Protein AF-A0A9J7HCI3-F1 (afdb_monomer)

Radius of gyration: 27.78 Å; Cα contacts (8 Å, |Δi|>4): 107; chains: 1; bounding box: 45×51×110 Å

InterPro domains:
  IPR004323 Divalent ion tolerance protein, CutA [PF03091] (65-144)
  IPR004323 Divalent ion tolerance protein, CutA [PTHR23419] (65-147)
  IPR011322 Nitrogen regulatory PII-like, alpha/beta [SSF54913] (64-147)
  IPR015867 Nitrogen regulatory protein PII/ATP phosphoribosyltransferase, C-terminal [G3DSA:3.30.70.120] (59-157)

Sequence (159 aa):
MSWGRAPVVLLGGGATLLLSLLWMPALLPAASRLLLLPRAWLSMASASPPPQSSPASGSGYVPGAVVEKRLAACVNLVPQISSIYEWKGKIEEDSEVLMMIKTQSSLVPALTEFVRSVHPYEVAEVIALPVEQGNPPYLHWVRQVTESVSDSGTTPSSA

Structure (mmCIF, N/CA/C/O backbone):
data_AF-A0A9J7HCI3-F1
#
_entry.id   AF-A0A9J7HCI3-F1
#
loop_
_atom_site.group_PDB
_atom_site.id
_atom_site.type_symbol
_atom_site.label_atom_id
_atom_site.label_alt_id
_atom_site.label_comp_id
_atom_site.label_asym_id
_atom_site.label_entity_id
_atom_site.label_seq_id
_atom_site.pdbx_PDB_ins_code
_atom_site.Cartn_x
_atom_site.Cartn_y
_atom_site.Cartn_z
_atom_site.occupancy
_atom_site.B_iso_or_equiv
_atom_site.auth_seq_id
_atom_site.auth_comp_id
_atom_site.auth_asym_id
_atom_site.auth_atom_id
_atom_site.pdbx_PDB_model_num
ATOM 1 N N . MET A 1 1 ? -3.457 37.582 -6.137 1.00 43.53 1 MET A N 1
ATOM 2 C CA . MET A 1 1 ? -2.562 36.462 -6.495 1.00 43.53 1 MET A CA 1
ATOM 3 C C . MET A 1 1 ? -1.457 36.406 -5.455 1.00 43.53 1 MET A C 1
ATOM 5 O O . MET A 1 1 ? -0.578 37.252 -5.464 1.00 43.53 1 MET A O 1
ATOM 9 N N . SER A 1 2 ? -1.585 35.494 -4.495 1.00 32.25 2 SER A N 1
ATOM 10 C CA . SER A 1 2 ? -0.655 35.302 -3.380 1.00 32.25 2 SER A CA 1
ATOM 11 C C . SER A 1 2 ? -0.498 33.796 -3.215 1.00 32.25 2 SER A C 1
ATOM 13 O O . SER A 1 2 ? -1.461 33.113 -2.876 1.00 32.25 2 SER A O 1
ATOM 15 N N . TRP A 1 3 ? 0.676 33.282 -3.570 1.00 33.25 3 TRP A N 1
ATOM 16 C CA . TRP A 1 3 ? 1.051 31.885 -3.392 1.00 33.25 3 TRP A CA 1
ATOM 17 C C . TRP A 1 3 ? 1.682 31.743 -2.004 1.00 33.25 3 TRP A C 1
ATOM 19 O O . TRP A 1 3 ? 2.778 32.250 -1.760 1.00 33.25 3 TRP A O 1
ATOM 29 N N . GLY A 1 4 ? 0.973 31.088 -1.085 1.00 33.12 4 GLY A N 1
ATOM 30 C CA . GLY A 1 4 ? 1.491 30.720 0.229 1.00 33.12 4 GLY A CA 1
ATOM 31 C C . GLY A 1 4 ? 2.484 29.567 0.104 1.00 33.12 4 GLY A C 1
ATOM 32 O O . GLY A 1 4 ? 2.132 28.482 -0.349 1.00 33.12 4 GLY A O 1
ATOM 33 N N . ARG A 1 5 ? 3.736 29.830 0.484 1.00 43.31 5 ARG A N 1
ATOM 34 C CA . ARG A 1 5 ? 4.821 28.849 0.604 1.00 43.31 5 ARG A CA 1
ATOM 35 C C . ARG A 1 5 ? 4.500 27.818 1.692 1.00 43.31 5 ARG A C 1
ATOM 37 O O . ARG A 1 5 ? 4.111 28.189 2.796 1.00 43.31 5 ARG A O 1
ATOM 44 N N . ALA A 1 6 ? 4.732 26.546 1.378 1.00 35.09 6 ALA A N 1
ATOM 45 C CA . ALA A 1 6 ? 4.751 25.443 2.333 1.00 35.09 6 ALA A CA 1
ATOM 46 C C . ALA A 1 6 ? 5.901 25.602 3.354 1.00 35.09 6 ALA A C 1
ATOM 48 O O . ALA A 1 6 ? 6.963 26.121 2.990 1.00 35.09 6 ALA A O 1
ATOM 49 N N . PRO A 1 7 ? 5.741 25.145 4.609 1.00 42.03 7 PRO A N 1
ATOM 50 C CA . PRO A 1 7 ? 6.850 25.069 5.548 1.00 42.03 7 PRO A CA 1
ATOM 51 C C . PRO A 1 7 ? 7.780 23.892 5.215 1.00 42.03 7 PRO A C 1
ATOM 53 O O . PRO A 1 7 ? 7.367 22.738 5.136 1.00 42.03 7 PRO A O 1
ATOM 56 N N . VAL A 1 8 ? 9.060 24.222 5.050 1.00 33.72 8 VAL A N 1
ATOM 57 C CA . VAL A 1 8 ? 10.205 23.306 5.080 1.00 33.72 8 VAL A CA 1
ATOM 58 C C . VAL A 1 8 ? 10.481 22.956 6.542 1.00 33.72 8 VAL A C 1
ATOM 60 O O . VAL A 1 8 ? 10.781 23.847 7.335 1.00 33.72 8 VAL A O 1
ATOM 63 N N . VAL A 1 9 ? 10.403 21.675 6.904 1.00 35.22 9 VAL A N 1
ATOM 64 C CA . VAL A 1 9 ? 10.899 21.175 8.195 1.00 35.22 9 VAL A CA 1
ATOM 65 C C . VAL A 1 9 ? 12.296 20.603 7.968 1.00 35.22 9 VAL A C 1
ATOM 67 O O . VAL A 1 9 ? 12.465 19.545 7.370 1.00 35.22 9 VAL A O 1
ATOM 70 N N . LEU A 1 10 ? 13.303 21.345 8.426 1.00 35.22 10 LEU A N 1
ATOM 71 C CA . LEU A 1 10 ? 14.695 20.910 8.513 1.00 35.22 10 LEU A CA 1
ATOM 72 C C . LEU A 1 10 ? 14.869 20.054 9.776 1.00 35.22 10 LEU A C 1
ATOM 74 O O . LEU A 1 10 ? 14.834 20.573 10.890 1.00 35.22 10 LEU A O 1
ATOM 78 N N . LEU A 1 11 ? 15.081 18.749 9.603 1.00 34.75 11 LEU A N 1
ATOM 79 C CA . LEU A 1 11 ? 15.585 17.864 10.655 1.00 34.75 11 LEU A CA 1
ATOM 80 C C . LEU A 1 11 ? 17.101 18.077 10.791 1.00 34.75 11 LEU A C 1
ATOM 82 O O . LEU A 1 11 ? 17.884 17.608 9.968 1.00 34.75 11 LEU A O 1
ATOM 86 N N . GLY A 1 12 ? 17.503 18.829 11.818 1.00 35.62 12 GLY A N 1
ATOM 87 C CA . GLY A 1 12 ? 18.891 18.961 12.270 1.00 35.62 12 GLY A CA 1
ATOM 88 C C . GLY A 1 12 ? 19.201 17.962 13.389 1.00 35.62 12 GLY A C 1
ATOM 89 O O . GLY A 1 12 ? 18.338 17.691 14.219 1.00 35.62 12 GLY A O 1
ATOM 90 N N . GLY A 1 13 ? 20.420 17.408 13.376 1.00 34.69 13 GLY A N 1
ATOM 91 C CA . GLY A 1 13 ? 20.921 16.330 14.246 1.00 34.69 13 GLY A CA 1
ATOM 92 C C . GLY A 1 13 ? 20.712 16.562 15.750 1.00 34.69 13 GLY A C 1
ATOM 93 O O . GLY A 1 13 ? 20.573 17.684 16.212 1.00 34.69 13 GLY A O 1
ATOM 94 N N . GLY A 1 14 ? 20.616 15.531 16.584 1.00 37.06 14 GLY A N 1
ATOM 95 C CA . GLY A 1 14 ? 21.614 14.480 16.750 1.00 37.06 14 GLY A CA 1
ATOM 96 C C . GLY A 1 14 ? 22.459 14.811 17.981 1.00 37.06 14 GLY A C 1
ATOM 97 O O . GLY A 1 14 ? 23.439 15.528 17.851 1.00 37.06 14 GLY A O 1
ATOM 98 N N . ALA A 1 15 ? 22.069 14.314 19.159 1.00 37.62 15 ALA A N 1
ATOM 99 C CA . ALA A 1 15 ? 22.959 14.124 20.310 1.00 37.62 15 ALA A CA 1
ATOM 100 C C . ALA A 1 15 ? 22.254 13.322 21.415 1.00 37.62 15 ALA A C 1
ATOM 102 O O . ALA A 1 15 ? 21.457 13.828 22.201 1.00 37.62 15 ALA A O 1
ATOM 103 N N . THR A 1 16 ? 22.591 12.041 21.440 1.00 40.44 16 THR A N 1
ATOM 104 C CA . THR A 1 16 ? 22.479 11.081 22.534 1.00 40.44 16 THR A CA 1
ATOM 105 C C . THR A 1 16 ? 22.856 11.692 23.890 1.00 40.44 16 THR A C 1
ATOM 107 O O . THR A 1 16 ? 24.006 12.075 24.093 1.00 40.44 16 THR A O 1
ATOM 110 N N . LEU A 1 17 ? 21.927 11.711 24.848 1.00 40.38 17 LEU A N 1
ATOM 111 C CA . LEU A 1 17 ? 22.226 11.917 26.269 1.00 40.38 17 LEU A CA 1
ATOM 112 C C . LEU A 1 17 ? 21.838 10.651 27.032 1.00 40.38 17 LEU A C 1
ATOM 114 O O . LEU A 1 17 ? 20.740 10.498 27.554 1.00 40.38 17 LEU A O 1
ATOM 118 N N . LEU A 1 18 ? 22.785 9.719 27.031 1.00 43.62 18 LEU A N 1
ATOM 119 C CA . LEU A 1 18 ? 22.824 8.536 27.873 1.00 43.62 18 LEU A CA 1
ATOM 120 C C . LEU A 1 18 ? 24.060 8.728 28.753 1.00 43.62 18 LEU A C 1
ATOM 122 O O . LEU A 1 18 ? 25.172 8.422 28.333 1.00 43.62 18 LEU A O 1
ATOM 126 N N . LEU A 1 19 ? 23.885 9.322 29.936 1.00 39.31 19 LEU A N 1
ATOM 127 C CA . LEU A 1 19 ? 24.941 9.385 30.945 1.00 39.31 19 LEU A CA 1
ATOM 128 C C . LEU A 1 19 ? 24.338 9.281 32.355 1.00 39.31 19 LEU A C 1
ATOM 130 O O . LEU A 1 19 ? 23.782 10.227 32.899 1.00 39.31 19 LEU A O 1
ATOM 134 N N . SER A 1 20 ? 24.462 8.072 32.905 1.00 43.53 20 SER A N 1
ATOM 135 C CA . SER A 1 20 ? 24.837 7.789 34.296 1.00 43.53 20 SER A CA 1
ATOM 136 C C . SER A 1 20 ? 24.146 8.560 35.432 1.00 43.53 20 SER A C 1
ATOM 138 O O . SER A 1 20 ? 24.605 9.622 35.844 1.00 43.53 20 SER A O 1
ATOM 140 N N . LEU A 1 21 ? 23.185 7.907 36.090 1.00 42.91 21 LEU A N 1
ATOM 141 C CA . LEU A 1 21 ? 22.950 8.079 37.528 1.00 42.91 21 LEU A CA 1
ATOM 142 C C . LEU A 1 21 ? 22.945 6.696 38.188 1.00 42.91 21 LEU A C 1
ATOM 144 O O . LEU A 1 21 ? 21.914 6.054 38.357 1.00 42.91 21 LEU A O 1
ATOM 148 N N . LEU A 1 22 ? 24.154 6.226 38.496 1.00 46.78 22 LEU A N 1
ATOM 149 C CA . LEU A 1 22 ? 24.452 4.984 39.205 1.00 46.78 22 LEU A CA 1
ATOM 150 C C . LEU A 1 22 ? 25.501 5.311 40.286 1.00 46.78 22 LEU A C 1
ATOM 152 O O . LEU A 1 22 ? 26.694 5.196 40.042 1.00 46.78 22 LEU A O 1
ATOM 156 N N . TRP A 1 23 ? 25.035 5.830 41.429 1.00 31.95 23 TRP A N 1
ATOM 157 C CA . TRP A 1 23 ? 25.659 5.877 42.775 1.00 31.95 23 TRP A CA 1
ATOM 158 C C . TRP A 1 23 ? 24.749 6.784 43.643 1.00 31.95 23 TRP A C 1
ATOM 160 O O . TRP A 1 23 ? 24.374 7.850 43.180 1.00 31.95 23 TRP A O 1
ATOM 170 N N . MET A 1 24 ? 24.295 6.480 44.864 1.00 44.00 24 MET A N 1
ATOM 171 C CA . MET A 1 24 ? 24.796 5.587 45.906 1.00 44.00 24 MET A CA 1
ATOM 172 C C . MET A 1 24 ? 23.650 4.920 46.697 1.00 44.00 24 MET A C 1
ATOM 174 O O . MET A 1 24 ? 22.611 5.543 46.914 1.00 44.00 24 MET A O 1
ATOM 178 N N . PRO A 1 25 ? 23.857 3.683 47.184 1.00 50.53 25 PRO A N 1
ATOM 179 C CA . PRO A 1 25 ? 22.999 3.035 48.165 1.00 50.53 25 PRO A CA 1
ATOM 180 C C . PRO A 1 25 ? 23.369 3.441 49.606 1.00 50.53 25 PRO A C 1
ATOM 182 O O . PRO A 1 25 ? 24.495 3.858 49.869 1.00 50.53 25 PRO A O 1
ATOM 185 N N . ALA A 1 26 ? 22.430 3.152 50.514 1.00 42.69 26 ALA A N 1
ATOM 186 C CA . ALA A 1 26 ? 22.570 2.914 51.958 1.00 42.69 26 ALA A CA 1
ATOM 187 C C . ALA A 1 26 ? 22.039 3.998 52.921 1.00 42.69 26 ALA A C 1
ATOM 189 O O . ALA A 1 26 ? 22.410 5.163 52.840 1.00 42.69 26 ALA A O 1
ATOM 190 N N . LEU A 1 27 ? 21.283 3.484 53.912 1.00 46.28 27 LEU A N 1
ATOM 191 C CA . LEU A 1 27 ? 20.865 4.056 55.208 1.00 46.28 27 LEU A CA 1
ATOM 192 C C . LEU A 1 27 ? 19.569 4.890 55.129 1.00 46.28 27 LEU A C 1
ATOM 194 O O . LEU A 1 27 ? 19.563 5.978 54.578 1.00 46.28 27 LEU A O 1
ATOM 198 N N . LEU A 1 28 ? 18.407 4.449 55.631 1.00 48.94 28 LEU A N 1
ATOM 199 C CA . LEU A 1 28 ? 18.079 3.996 57.001 1.00 48.94 28 LEU A CA 1
ATOM 200 C C . LEU A 1 28 ? 16.605 3.462 57.038 1.00 48.94 28 LEU A C 1
ATOM 202 O O . LEU A 1 28 ? 15.939 3.495 56.006 1.00 48.94 28 LEU A O 1
ATOM 206 N N . PRO A 1 29 ? 16.090 2.887 58.150 1.00 50.00 29 PRO A N 1
ATOM 207 C CA . PRO A 1 29 ? 15.572 1.523 58.185 1.00 50.00 29 PRO A CA 1
ATOM 208 C C . PRO A 1 29 ? 14.053 1.405 58.429 1.00 50.00 29 PRO A C 1
ATOM 210 O O . PRO A 1 29 ? 13.320 2.377 58.575 1.00 50.00 29 PRO A O 1
ATOM 213 N N . ALA A 1 30 ? 13.628 0.144 58.505 1.00 49.72 30 ALA A N 1
ATOM 214 C CA . ALA A 1 30 ? 12.303 -0.358 58.832 1.00 49.72 30 ALA A CA 1
ATOM 215 C C . ALA A 1 30 ? 11.570 0.350 59.991 1.00 49.72 30 ALA A C 1
ATOM 217 O O . ALA A 1 30 ? 12.035 0.365 61.128 1.00 49.72 30 ALA A O 1
ATOM 218 N N . ALA A 1 31 ? 10.334 0.767 59.713 1.00 44.09 31 ALA A N 1
ATOM 219 C CA . ALA A 1 31 ? 9.211 0.784 60.651 1.00 44.09 31 ALA A CA 1
ATOM 220 C C . ALA A 1 31 ? 7.930 0.567 59.822 1.00 44.09 31 ALA A C 1
ATOM 222 O O . ALA A 1 31 ? 7.557 1.384 58.994 1.00 44.09 31 ALA A O 1
ATOM 223 N N . SER A 1 32 ? 7.433 -0.666 59.776 1.00 40.09 32 SER A N 1
ATOM 224 C CA . SER A 1 32 ? 6.290 -1.132 60.569 1.00 40.09 32 SER A CA 1
ATOM 225 C C . SER A 1 32 ? 4.930 -0.543 60.176 1.00 40.09 32 SER A C 1
ATOM 227 O O . SER A 1 32 ? 4.543 0.528 60.617 1.00 40.09 32 SER A O 1
ATOM 229 N N . ARG A 1 33 ? 4.172 -1.434 59.524 1.00 45.00 33 ARG A N 1
ATOM 230 C CA . ARG A 1 33 ? 2.772 -1.790 59.802 1.00 45.00 33 ARG A CA 1
ATOM 231 C C . ARG A 1 33 ? 1.646 -0.879 59.289 1.00 45.00 33 ARG A C 1
ATOM 233 O O . ARG A 1 33 ? 1.462 0.247 59.718 1.00 45.00 33 ARG A O 1
ATOM 240 N N . LEU A 1 34 ? 0.757 -1.582 58.579 1.00 47.59 34 LEU A N 1
ATOM 241 C CA . LEU A 1 34 ? -0.702 -1.459 58.607 1.00 47.59 34 LEU A CA 1
ATOM 242 C C . LEU A 1 34 ? -1.319 -0.320 57.789 1.00 47.59 34 LEU A C 1
ATOM 244 O O . LEU A 1 34 ? -1.685 0.697 58.347 1.00 47.59 34 LEU A O 1
ATOM 248 N N . LEU A 1 35 ? -1.608 -0.584 56.512 1.00 51.06 35 LEU A N 1
ATOM 249 C CA . LEU A 1 35 ? -2.920 -0.257 55.940 1.00 51.06 35 LEU A CA 1
ATOM 250 C C . LEU A 1 35 ? -3.311 -1.343 54.927 1.00 51.06 35 LEU A C 1
ATOM 252 O O . LEU A 1 35 ? -2.967 -1.309 53.750 1.00 51.06 35 LEU A O 1
ATOM 256 N N . LEU A 1 36 ? -4.020 -2.346 55.445 1.00 52.16 36 LEU A N 1
ATOM 257 C CA . LEU A 1 36 ? -4.923 -3.195 54.678 1.00 52.16 36 LEU A CA 1
ATOM 258 C C . LEU A 1 36 ? -6.045 -2.299 54.143 1.00 52.16 36 LEU A C 1
ATOM 260 O O . LEU A 1 36 ? -6.855 -1.817 54.932 1.00 52.16 36 LEU A O 1
ATOM 264 N N . LEU A 1 37 ? -6.115 -2.097 52.829 1.00 53.81 37 LEU A N 1
ATOM 265 C CA . LEU A 1 37 ? -7.338 -1.628 52.182 1.00 53.81 37 LEU A CA 1
ATOM 266 C C . LEU A 1 37 ? -7.862 -2.732 51.249 1.00 53.81 37 LEU A C 1
ATOM 268 O O . LEU A 1 37 ? -7.089 -3.290 50.463 1.00 53.81 37 LEU A O 1
ATOM 272 N N . PRO A 1 38 ? -9.143 -3.116 51.376 1.00 49.56 38 PRO A N 1
ATOM 273 C CA . PRO A 1 38 ? -9.719 -4.233 50.644 1.00 49.56 38 PRO A CA 1
ATOM 274 C C . PRO A 1 38 ? -9.876 -3.927 49.151 1.00 49.56 38 PRO A C 1
ATOM 276 O O . PRO A 1 38 ? -10.322 -2.857 48.748 1.00 49.56 38 PRO A O 1
ATOM 279 N N . ARG A 1 39 ? -9.540 -4.936 48.337 1.00 53.59 39 ARG A N 1
ATOM 280 C CA . ARG A 1 39 ? -9.811 -5.034 46.897 1.00 53.59 39 ARG A CA 1
ATOM 281 C C . ARG A 1 39 ? -11.321 -5.115 46.658 1.00 53.59 39 ARG A C 1
ATOM 283 O O . ARG A 1 39 ? -11.869 -6.209 46.628 1.00 53.59 39 ARG A O 1
ATOM 290 N N . ALA A 1 40 ? -11.982 -3.980 46.498 1.00 49.22 40 ALA A N 1
ATOM 291 C CA . ALA A 1 40 ? -13.289 -3.836 45.855 1.00 49.22 40 ALA A CA 1
ATOM 292 C C . ALA A 1 40 ? -13.575 -2.334 45.736 1.00 49.22 40 ALA A C 1
ATOM 294 O O . ALA A 1 40 ? -13.148 -1.597 46.615 1.00 49.22 40 ALA A O 1
ATOM 295 N N . TRP A 1 41 ? -14.351 -1.912 44.731 1.00 38.84 41 TRP A N 1
ATOM 296 C CA . TRP A 1 41 ? -14.648 -0.513 44.358 1.00 38.84 41 TRP A CA 1
ATOM 297 C C . TRP A 1 41 ? -13.491 0.102 43.545 1.00 38.84 41 TRP A C 1
ATOM 299 O O . TRP A 1 41 ? -12.483 0.518 44.089 1.00 38.84 41 TRP A O 1
ATOM 309 N N . LEU A 1 42 ? -13.495 0.084 42.212 1.00 43.47 42 LEU A N 1
ATOM 310 C CA . LEU A 1 42 ? -14.498 0.687 41.340 1.00 43.47 42 LEU A CA 1
ATOM 311 C C . LEU A 1 42 ? -14.601 -0.140 40.043 1.00 43.47 42 LEU A C 1
ATOM 313 O O . LEU A 1 42 ? -13.766 -0.043 39.149 1.00 43.47 42 LEU A O 1
ATOM 317 N N . SER A 1 43 ? -15.638 -0.970 39.950 1.00 48.41 43 SER A N 1
ATOM 318 C CA . SER A 1 43 ? -16.151 -1.427 38.662 1.00 48.41 43 SER A CA 1
ATOM 319 C C . SER A 1 43 ? -17.051 -0.306 38.149 1.00 48.41 43 SER A C 1
ATOM 321 O O . SER A 1 43 ? -18.170 -0.142 38.628 1.00 48.41 43 SER A O 1
ATOM 323 N N . MET A 1 44 ? -16.537 0.517 37.237 1.00 42.38 44 MET A N 1
ATOM 324 C CA . MET A 1 44 ? -17.391 1.269 36.325 1.00 42.38 44 MET A CA 1
ATOM 325 C C . MET A 1 44 ? -17.257 0.627 34.957 1.00 42.38 44 MET A C 1
ATOM 327 O O . MET A 1 44 ? -16.218 0.697 34.306 1.00 42.38 44 MET A O 1
ATOM 331 N N . ALA A 1 45 ? -18.335 -0.044 34.572 1.00 44.62 45 ALA A N 1
ATOM 332 C CA . ALA A 1 45 ? -18.590 -0.495 33.226 1.00 44.62 45 ALA A CA 1
ATOM 333 C C . ALA A 1 45 ? -18.591 0.713 32.276 1.00 44.62 45 ALA A C 1
ATOM 335 O O . ALA A 1 45 ? -19.611 1.368 32.080 1.00 44.62 45 ALA A O 1
ATOM 336 N N . SER A 1 46 ? -17.446 0.990 31.656 1.00 42.22 46 SER A N 1
ATOM 337 C CA . SER A 1 46 ? -17.469 1.334 30.242 1.00 42.22 46 SER A CA 1
ATOM 338 C C . SER A 1 46 ? -17.713 0.017 29.527 1.00 42.22 46 SER A C 1
ATOM 340 O O . SER A 1 46 ? -16.835 -0.845 29.501 1.00 42.22 46 SER A O 1
ATOM 342 N N . ALA A 1 47 ? -18.922 -0.180 29.008 1.00 44.69 47 ALA A N 1
ATOM 343 C CA . ALA A 1 47 ? -19.137 -1.170 27.968 1.00 44.69 47 ALA A CA 1
ATOM 344 C C . ALA A 1 47 ? -18.378 -0.682 26.728 1.00 44.69 47 ALA A C 1
ATOM 346 O O . ALA A 1 47 ? -18.963 -0.102 25.816 1.00 44.69 47 ALA A O 1
ATOM 347 N N . SER A 1 48 ? -17.057 -0.861 26.732 1.00 44.78 48 SER A N 1
ATOM 348 C CA . SER A 1 48 ? -16.310 -0.931 25.490 1.00 44.78 48 SER A CA 1
ATOM 349 C C . SER A 1 48 ? -16.955 -2.067 24.700 1.00 44.78 48 SER A C 1
ATOM 351 O O . SER A 1 48 ? -17.164 -3.145 25.277 1.00 44.78 48 SER A O 1
ATOM 353 N N . PRO A 1 49 ? -17.346 -1.854 23.431 1.00 54.69 49 PRO A N 1
ATOM 354 C CA . PRO A 1 49 ? -17.688 -2.987 22.591 1.00 54.69 49 PRO A CA 1
ATOM 355 C C . PRO A 1 49 ? -16.533 -3.997 22.695 1.00 54.69 49 PRO A C 1
ATOM 357 O O . PRO A 1 49 ? -15.377 -3.578 22.825 1.00 54.69 49 PRO A O 1
ATOM 360 N N . PRO A 1 50 ? -16.816 -5.313 22.731 1.00 45.34 50 PRO A N 1
ATOM 361 C CA . PRO A 1 50 ? -15.741 -6.293 22.690 1.00 45.34 50 PRO A CA 1
ATOM 362 C C . PRO A 1 50 ? -14.834 -5.930 21.510 1.00 45.34 50 PRO A C 1
ATOM 364 O O . PRO A 1 50 ? -15.384 -5.536 20.475 1.00 45.34 50 PRO A O 1
ATOM 367 N N . PRO A 1 51 ? -13.496 -6.018 21.651 1.00 45.28 51 PRO A N 1
ATOM 368 C CA . PRO A 1 51 ? -12.600 -5.794 20.528 1.00 45.28 51 PRO A CA 1
ATOM 369 C C . PRO A 1 51 ? -13.120 -6.667 19.397 1.00 45.28 51 PRO A C 1
ATOM 371 O O . PRO A 1 51 ? -13.164 -7.895 19.526 1.00 45.28 51 PRO A O 1
ATOM 374 N N . GLN A 1 52 ? -13.635 -6.032 18.344 1.00 42.19 52 GLN A N 1
ATOM 375 C CA . GLN A 1 52 ? -13.987 -6.772 17.155 1.00 42.19 52 GLN A CA 1
ATOM 376 C C . GLN A 1 52 ? -12.654 -7.315 16.687 1.00 42.19 52 GLN A C 1
ATOM 378 O O . GLN A 1 52 ? -11.761 -6.566 16.303 1.00 42.19 52 GLN A O 1
ATOM 383 N N . SER A 1 53 ? -12.477 -8.624 16.825 1.00 39.62 53 SER A N 1
ATOM 384 C CA . SER A 1 53 ? -11.427 -9.321 16.119 1.00 39.62 53 SER A CA 1
ATOM 385 C C . SER A 1 53 ? -11.600 -8.927 14.659 1.00 39.62 53 SER A C 1
ATOM 387 O O . SER A 1 53 ? -12.555 -9.387 14.026 1.00 39.62 53 SER A O 1
ATOM 389 N N . SER A 1 54 ? -10.730 -8.041 14.160 1.00 42.97 54 SER A N 1
ATOM 390 C CA . SER A 1 54 ? -10.557 -7.808 12.731 1.00 42.97 54 SER A CA 1
ATOM 391 C C . SER A 1 54 ? -10.620 -9.178 12.073 1.00 42.97 54 SER A C 1
ATOM 393 O O . SER A 1 54 ? -9.879 -10.068 12.512 1.00 42.97 54 SER A O 1
ATOM 395 N N . PRO A 1 55 ? -11.543 -9.422 11.128 1.00 42.41 55 PRO A N 1
ATOM 396 C CA . PRO A 1 55 ? -11.702 -10.746 10.573 1.00 42.41 55 PRO A CA 1
ATOM 397 C C . PRO A 1 55 ? -10.420 -11.085 9.817 1.00 42.41 55 PRO A C 1
ATOM 399 O O . PRO A 1 55 ? -10.229 -10.731 8.657 1.00 42.41 55 PRO A O 1
ATOM 402 N N . ALA A 1 56 ? -9.531 -11.819 10.480 1.00 47.97 56 ALA A N 1
ATOM 403 C CA . ALA A 1 56 ? -8.663 -12.742 9.796 1.00 47.97 56 ALA A CA 1
ATOM 404 C C . ALA A 1 56 ? -9.601 -13.699 9.046 1.00 47.97 56 ALA A C 1
ATOM 406 O O . ALA A 1 56 ? -10.324 -14.478 9.661 1.00 47.97 56 ALA A O 1
ATOM 407 N N . SER A 1 57 ? -9.590 -13.609 7.716 1.00 48.09 57 SER A N 1
ATOM 408 C CA . SER A 1 57 ? -10.363 -14.438 6.779 1.00 48.09 57 SER A CA 1
ATOM 409 C C . SER A 1 57 ? -11.867 -14.140 6.698 1.00 48.09 57 SER A C 1
ATOM 411 O O . SER A 1 57 ? -12.701 -14.913 7.157 1.00 48.09 57 SER A O 1
ATOM 413 N N . GLY A 1 58 ? -12.225 -13.049 6.013 1.00 36.00 58 GLY A N 1
ATOM 414 C CA . GLY A 1 58 ? -13.615 -12.747 5.657 1.00 36.00 58 GLY A CA 1
ATOM 415 C C . GLY A 1 58 ? -13.753 -11.787 4.472 1.00 36.00 58 GLY A C 1
ATOM 416 O O . GLY A 1 58 ? -14.104 -10.633 4.657 1.00 36.00 58 GLY A O 1
ATOM 417 N N . SER A 1 59 ? -13.520 -12.298 3.258 1.00 37.78 59 SER A N 1
ATOM 418 C CA . SER A 1 59 ? -13.739 -11.673 1.935 1.00 37.78 59 SER A CA 1
ATOM 419 C C . SER A 1 59 ? -12.782 -10.549 1.479 1.00 37.78 59 SER A C 1
ATOM 421 O O . SER A 1 59 ? -12.660 -9.496 2.091 1.00 37.78 59 SER A O 1
ATOM 423 N N . GLY A 1 60 ? -12.145 -10.775 0.322 1.00 51.81 60 GLY A N 1
ATOM 424 C CA . GLY A 1 60 ? -11.795 -9.719 -0.635 1.00 51.81 60 GLY A CA 1
ATOM 425 C C . GLY A 1 60 ? -10.318 -9.359 -0.781 1.00 51.81 60 GLY A C 1
ATOM 426 O O . GLY A 1 60 ? -9.774 -9.473 -1.880 1.00 51.81 60 GLY A O 1
ATOM 427 N N . TYR A 1 61 ? -9.665 -8.899 0.286 1.00 56.00 61 TYR A N 1
ATOM 428 C CA . TYR A 1 61 ? -8.366 -8.238 0.146 1.00 56.00 61 TYR A CA 1
ATOM 429 C C . TYR A 1 61 ? -7.184 -9.178 0.380 1.00 56.00 61 TYR A C 1
ATOM 431 O O . TYR A 1 61 ? -6.834 -9.522 1.508 1.00 56.00 61 TYR A O 1
ATOM 439 N N . VAL A 1 62 ? -6.549 -9.588 -0.716 1.00 68.19 62 VAL A N 1
ATOM 440 C CA . VAL A 1 62 ? -5.307 -10.362 -0.696 1.00 68.19 62 VAL A CA 1
ATOM 441 C C . VAL A 1 62 ? -4.167 -9.400 -1.030 1.00 68.19 62 VAL A C 1
ATOM 443 O O . VAL A 1 62 ? -4.122 -8.911 -2.157 1.00 68.19 62 VAL A O 1
ATOM 446 N N . PRO A 1 63 ? -3.213 -9.132 -0.117 1.00 75.75 63 PRO A N 1
ATOM 447 C CA . PRO A 1 63 ? -2.050 -8.285 -0.407 1.00 75.75 63 PRO A CA 1
ATOM 448 C C . PRO A 1 63 ? -1.249 -8.743 -1.637 1.00 75.75 63 PRO A C 1
ATOM 450 O O . PRO A 1 63 ? -0.596 -7.940 -2.294 1.00 75.75 63 PRO A O 1
ATOM 453 N N . GLY A 1 64 ? -1.329 -10.030 -1.986 1.00 86.06 64 GLY A N 1
ATOM 454 C CA . GLY A 1 64 ? -0.780 -10.575 -3.229 1.00 86.06 64 GLY A CA 1
ATOM 455 C C . GLY A 1 64 ? -1.472 -10.072 -4.502 1.00 86.06 64 GLY A C 1
ATOM 456 O O . GLY A 1 64 ? -0.809 -9.935 -5.524 1.00 86.06 64 GLY A O 1
ATOM 457 N N . ALA A 1 65 ? -2.754 -9.701 -4.455 1.00 91.25 65 ALA A N 1
ATOM 458 C CA . ALA A 1 65 ? -3.525 -9.313 -5.638 1.00 91.25 65 ALA A CA 1
ATOM 459 C C . ALA A 1 65 ? -2.982 -8.047 -6.322 1.00 91.25 65 ALA A C 1
ATOM 461 O O . ALA A 1 65 ? -3.009 -7.949 -7.549 1.00 91.25 65 ALA A O 1
ATOM 462 N N . VAL A 1 66 ? -2.445 -7.085 -5.558 1.00 92.69 66 VAL A N 1
ATOM 463 C CA . VAL A 1 66 ? -1.796 -5.896 -6.145 1.00 92.69 66 VAL A CA 1
ATOM 464 C C . VAL A 1 66 ? -0.503 -6.254 -6.879 1.00 92.69 66 VAL A C 1
ATOM 466 O O . VAL A 1 66 ? -0.165 -5.606 -7.867 1.00 92.69 66 VAL A O 1
ATOM 469 N N . VAL A 1 67 ? 0.194 -7.305 -6.438 1.00 94.38 67 VAL A N 1
ATOM 470 C CA . VAL A 1 67 ? 1.404 -7.812 -7.097 1.00 94.38 67 VAL A CA 1
ATOM 471 C C . VAL A 1 67 ? 1.033 -8.633 -8.332 1.00 94.38 67 VAL A C 1
ATOM 473 O O . VAL A 1 67 ? 1.586 -8.409 -9.404 1.00 94.38 67 VAL A O 1
ATOM 476 N N . GLU A 1 68 ? 0.035 -9.514 -8.228 1.00 92.50 68 GLU A N 1
ATOM 477 C CA . GLU A 1 68 ? -0.489 -10.308 -9.351 1.00 92.50 68 GLU A CA 1
ATOM 478 C C . GLU A 1 68 ? -0.978 -9.426 -10.506 1.00 92.50 68 GLU A C 1
ATOM 480 O O . GLU A 1 68 ? -0.712 -9.708 -11.673 1.00 92.50 68 GLU A O 1
ATOM 485 N N . LYS A 1 69 ? -1.648 -8.313 -10.183 1.00 91.88 69 LYS A N 1
ATOM 486 C CA . LYS A 1 69 ? -2.125 -7.322 -11.160 1.00 91.88 69 LYS A CA 1
ATOM 487 C C . LYS A 1 69 ? -1.038 -6.362 -11.646 1.00 91.88 69 LYS A C 1
ATOM 489 O O . LYS A 1 69 ? -1.353 -5.450 -12.405 1.00 91.88 69 LYS A O 1
ATOM 494 N N . ARG A 1 70 ? 0.214 -6.534 -11.205 1.00 95.12 70 ARG A N 1
ATOM 495 C CA . ARG A 1 70 ? 1.349 -5.643 -11.501 1.00 95.12 70 ARG A CA 1
ATOM 496 C C . ARG A 1 70 ? 1.124 -4.179 -11.101 1.00 95.12 70 ARG A C 1
ATOM 498 O O . ARG A 1 70 ? 1.788 -3.284 -11.613 1.00 95.12 70 ARG A O 1
ATOM 505 N N . LEU A 1 71 ? 0.219 -3.928 -10.153 1.00 95.12 71 LEU A N 1
ATOM 506 C CA . LEU A 1 71 ? 0.002 -2.605 -9.557 1.00 95.12 71 LEU A CA 1
ATOM 507 C C . LEU A 1 71 ? 1.072 -2.274 -8.508 1.00 95.12 71 LEU A C 1
ATOM 509 O O . LEU A 1 71 ? 1.229 -1.113 -8.131 1.00 95.12 71 LEU A O 1
ATOM 513 N N . ALA A 1 72 ? 1.809 -3.281 -8.037 1.00 96.31 72 ALA A N 1
ATOM 514 C CA . ALA A 1 72 ? 2.918 -3.153 -7.106 1.00 96.31 72 ALA A CA 1
ATOM 515 C C . ALA A 1 72 ? 4.013 -4.181 -7.401 1.00 96.31 72 ALA A C 1
ATOM 517 O O . ALA A 1 72 ? 3.729 -5.294 -7.834 1.00 96.31 72 ALA A O 1
ATOM 518 N N . ALA A 1 73 ? 5.263 -3.826 -7.110 1.00 96.88 73 ALA A N 1
ATOM 519 C CA . ALA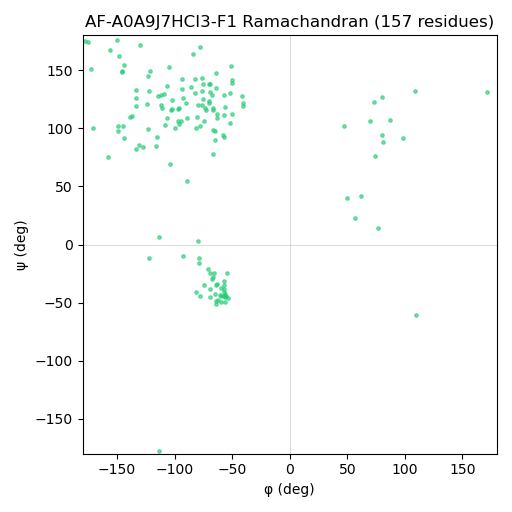 A 1 73 ? 6.391 -4.748 -7.210 1.00 96.88 73 ALA A CA 1
ATOM 520 C C . ALA A 1 73 ? 6.488 -5.655 -5.979 1.00 96.88 73 ALA A C 1
ATOM 522 O O . ALA A 1 73 ? 6.755 -6.850 -6.088 1.00 96.88 73 ALA A O 1
ATOM 523 N N . CYS A 1 74 ? 6.264 -5.090 -4.792 1.00 96.25 74 CYS A N 1
ATOM 524 C CA . CYS A 1 74 ? 6.182 -5.849 -3.552 1.00 96.25 74 CYS A CA 1
ATOM 525 C C . CYS A 1 74 ? 5.377 -5.119 -2.476 1.00 96.25 74 CYS A C 1
ATOM 527 O O . CYS A 1 74 ? 5.091 -3.919 -2.567 1.00 96.25 74 CYS A O 1
ATOM 529 N N . VAL A 1 75 ? 5.044 -5.872 -1.431 1.00 96.44 75 VAL A N 1
ATOM 530 C CA . VAL A 1 75 ? 4.294 -5.424 -0.261 1.00 96.44 75 VAL A CA 1
ATOM 531 C C . VAL A 1 75 ? 5.004 -5.938 0.988 1.00 96.44 75 VAL A C 1
ATOM 533 O O . VAL A 1 75 ? 5.335 -7.119 1.056 1.00 96.44 75 VAL A O 1
ATOM 536 N N . ASN A 1 76 ? 5.198 -5.073 1.986 1.00 95.69 76 ASN A N 1
ATOM 537 C CA . ASN A 1 76 ? 5.556 -5.511 3.337 1.00 95.69 76 ASN A CA 1
ATOM 538 C C . ASN A 1 76 ? 4.340 -5.337 4.244 1.00 95.69 76 ASN A C 1
ATOM 540 O O . ASN A 1 76 ? 3.690 -4.292 4.192 1.00 95.69 76 ASN A O 1
ATOM 544 N N . LEU A 1 77 ? 4.081 -6.335 5.082 1.00 94.25 77 LEU A N 1
ATOM 545 C CA . LEU A 1 77 ? 3.049 -6.297 6.111 1.00 94.25 77 LEU A CA 1
ATOM 546 C C . LEU A 1 77 ? 3.714 -6.039 7.460 1.00 94.25 77 LEU A C 1
ATOM 548 O O . LEU A 1 77 ? 4.613 -6.784 7.852 1.00 94.25 77 LEU A O 1
ATOM 552 N N . VAL A 1 78 ? 3.279 -4.990 8.152 1.00 93.75 78 VAL A N 1
ATOM 553 C CA . VAL A 1 78 ? 3.700 -4.682 9.520 1.00 93.75 78 VAL A CA 1
ATOM 554 C C . VAL A 1 78 ? 2.513 -4.982 10.437 1.00 93.75 78 VAL A C 1
ATOM 556 O O . VAL A 1 78 ? 1.541 -4.225 10.428 1.00 93.75 78 VAL A O 1
ATOM 559 N N . PRO A 1 79 ? 2.529 -6.117 11.157 1.00 93.56 79 PRO A N 1
ATOM 560 C CA . PRO A 1 79 ? 1.423 -6.503 12.021 1.00 93.56 79 PRO A CA 1
ATOM 561 C C . PRO A 1 79 ? 1.440 -5.716 13.339 1.00 93.56 79 PRO A C 1
ATOM 563 O O . PRO A 1 79 ? 2.440 -5.085 13.676 1.00 93.56 79 PRO A O 1
ATOM 566 N N . GLN A 1 80 ? 0.359 -5.845 14.114 1.00 92.94 80 GLN A N 1
ATOM 567 C CA . GLN A 1 80 ? 0.250 -5.325 15.486 1.00 92.94 80 GLN A CA 1
ATOM 568 C C . GLN A 1 80 ? 0.368 -3.797 15.579 1.00 92.94 80 GLN A C 1
ATOM 570 O O . GLN A 1 80 ? 1.024 -3.269 16.476 1.00 92.94 80 GLN A O 1
ATOM 575 N N . ILE A 1 81 ? -0.272 -3.085 14.653 1.00 95.06 81 ILE A N 1
ATOM 576 C CA . ILE A 1 81 ? -0.413 -1.632 14.731 1.00 95.06 81 ILE A CA 1
ATOM 577 C C . ILE A 1 81 ? -1.645 -1.306 15.580 1.00 95.06 81 ILE A C 1
ATOM 579 O O . ILE A 1 81 ? -2.685 -1.938 15.411 1.00 95.06 81 ILE A O 1
ATOM 583 N N . SER A 1 82 ? -1.517 -0.340 16.491 1.00 94.75 82 SER A N 1
ATOM 584 C CA . SER A 1 82 ? -2.662 0.302 17.148 1.00 94.75 82 SER A CA 1
ATOM 585 C C . SER A 1 82 ? -2.973 1.598 16.410 1.00 94.75 82 SER A C 1
ATOM 587 O O . SER A 1 82 ? -2.145 2.513 16.396 1.00 94.75 82 SER A O 1
ATOM 589 N N . SER A 1 83 ? -4.157 1.675 15.815 1.00 94.00 83 SER A N 1
ATOM 590 C CA . SER A 1 83 ? -4.670 2.879 15.166 1.00 94.00 83 SER A CA 1
ATOM 591 C C . SER A 1 83 ? -5.574 3.614 16.144 1.00 94.00 83 SER A C 1
ATOM 593 O O . SER A 1 83 ? -6.582 3.073 16.585 1.00 94.00 83 SER A O 1
ATOM 595 N N . ILE A 1 84 ? -5.193 4.840 16.503 1.00 96.31 84 ILE A N 1
ATOM 596 C CA . ILE A 1 84 ? -5.935 5.695 17.436 1.00 96.31 84 ILE A CA 1
ATOM 597 C C . ILE A 1 84 ? -6.507 6.869 16.646 1.00 96.31 84 ILE A C 1
ATOM 599 O O . ILE A 1 84 ? -5.750 7.636 16.048 1.00 96.31 84 ILE A O 1
ATOM 603 N N . TYR A 1 85 ? -7.828 7.023 16.646 1.00 93.94 85 TYR A N 1
ATOM 604 C CA . TYR A 1 85 ? -8.515 8.046 15.856 1.00 93.94 85 TYR A CA 1
ATOM 605 C C . TYR A 1 85 ? -9.793 8.532 16.542 1.00 93.94 85 TYR A C 1
ATOM 607 O O . TYR A 1 85 ? -10.307 7.900 17.461 1.00 93.94 85 TYR A O 1
ATOM 615 N N . GLU A 1 86 ? -10.307 9.688 16.118 1.00 96.00 86 GLU A N 1
ATOM 616 C CA . GLU A 1 86 ? -11.593 10.191 16.601 1.00 96.00 86 GLU A CA 1
ATOM 617 C C . GLU A 1 86 ? -12.724 9.749 15.669 1.00 96.00 86 GLU A C 1
ATOM 619 O O . GLU A 1 86 ? -12.711 10.033 14.469 1.00 96.00 86 GLU A O 1
ATOM 624 N N . TRP A 1 87 ? -13.748 9.113 16.233 1.00 93.44 87 TRP A N 1
ATOM 625 C CA . TRP A 1 87 ? -14.972 8.765 15.530 1.00 93.44 87 TRP A CA 1
ATOM 626 C C . TRP A 1 87 ? -16.198 9.135 16.358 1.00 93.44 87 TRP A C 1
ATOM 628 O O . TRP A 1 87 ? -16.340 8.756 17.518 1.00 93.44 87 TRP A O 1
ATOM 638 N N . LYS A 1 88 ? -17.113 9.908 15.759 1.00 93.94 88 LYS A N 1
ATOM 639 C CA . LYS A 1 88 ? -18.357 10.372 16.406 1.00 93.94 88 LYS A CA 1
ATOM 640 C C . LYS A 1 88 ? -18.127 11.009 17.793 1.00 93.94 88 LYS A C 1
ATOM 642 O O . LYS A 1 88 ? -18.918 10.798 18.713 1.00 93.94 88 LYS A O 1
ATOM 647 N N . GLY A 1 89 ? -17.056 11.795 17.932 1.00 96.50 89 GLY A N 1
ATOM 648 C CA . GLY A 1 89 ? -16.711 12.505 19.169 1.00 96.50 89 GLY A CA 1
ATOM 649 C C . GLY A 1 89 ? -16.091 11.629 20.262 1.00 96.50 89 GLY A C 1
ATOM 650 O O . GLY A 1 89 ? -16.046 12.045 21.420 1.00 96.50 89 GLY A O 1
ATOM 651 N N . LYS A 1 90 ? -15.654 10.410 19.929 1.00 95.44 90 LYS A N 1
ATOM 652 C CA . LYS A 1 90 ? -14.950 9.500 20.837 1.00 95.44 90 LYS A CA 1
ATOM 653 C C . LYS A 1 90 ? -13.608 9.107 20.244 1.00 95.44 90 LYS A C 1
ATOM 655 O O . LYS A 1 90 ? -13.494 8.959 19.033 1.00 95.44 90 LYS A O 1
ATOM 660 N N . ILE A 1 91 ? -12.615 8.935 21.109 1.00 96.88 91 ILE A N 1
ATOM 661 C CA . ILE A 1 91 ? -11.345 8.329 20.722 1.00 96.88 91 ILE A CA 1
ATOM 662 C C . ILE A 1 91 ? -11.545 6.818 20.697 1.00 96.88 91 ILE A C 1
ATOM 664 O O . ILE A 1 91 ? -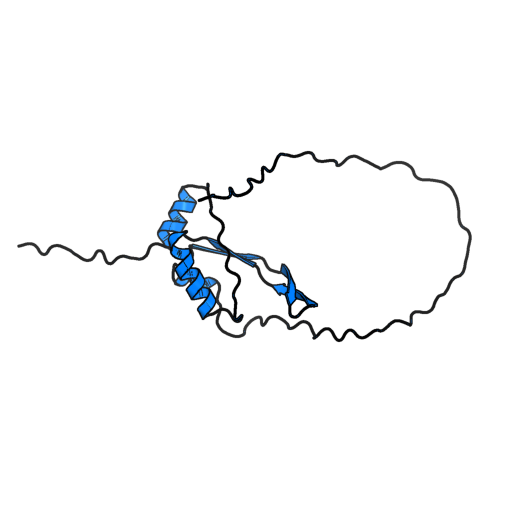11.912 6.233 21.717 1.00 96.88 91 ILE A O 1
ATOM 668 N N . GLU A 1 92 ? -11.320 6.230 19.533 1.00 95.19 92 GLU A N 1
ATOM 669 C CA . GLU A 1 92 ? -11.334 4.792 19.297 1.00 95.19 92 GLU A CA 1
ATOM 670 C C . GLU A 1 92 ? -9.891 4.291 19.150 1.00 95.19 92 GLU A C 1
ATOM 672 O O . GLU A 1 92 ? -8.987 5.042 18.764 1.00 95.19 92 GLU A O 1
ATOM 677 N N . GLU A 1 93 ? -9.680 3.019 19.480 1.00 96.00 93 GLU A N 1
ATOM 678 C CA . GLU A 1 93 ? -8.413 2.314 19.290 1.00 96.00 93 GLU A CA 1
ATOM 679 C C . GLU A 1 93 ? -8.698 0.950 18.659 1.00 96.00 93 GLU A C 1
ATOM 681 O O . GLU A 1 93 ? -9.370 0.117 19.269 1.00 96.00 93 GLU A O 1
ATOM 686 N N . ASP A 1 94 ? -8.153 0.718 17.464 1.00 93.25 94 ASP A N 1
ATOM 687 C CA . ASP A 1 94 ? -8.313 -0.531 16.720 1.00 93.25 94 ASP A CA 1
ATOM 688 C C . ASP A 1 94 ? -6.965 -1.190 16.416 1.00 93.25 94 ASP A C 1
ATOM 690 O O . ASP A 1 94 ? -5.939 -0.527 16.240 1.00 93.25 94 ASP A O 1
ATOM 694 N N . SER A 1 95 ? -6.969 -2.525 16.338 1.00 93.62 95 SER A N 1
ATOM 695 C CA . SER A 1 95 ? -5.794 -3.293 15.927 1.00 93.62 95 SER A CA 1
ATOM 696 C C . SER A 1 95 ? -5.781 -3.498 14.416 1.00 93.62 95 SER A C 1
ATOM 698 O O . SER A 1 95 ? -6.685 -4.112 13.841 1.00 93.62 95 SER A O 1
ATOM 700 N N . GLU A 1 96 ? -4.707 -3.031 13.789 1.00 92.12 96 GLU A N 1
ATOM 701 C CA . GLU A 1 96 ? -4.555 -2.982 12.343 1.00 92.12 96 GLU A CA 1
ATOM 702 C C . GLU A 1 96 ? -3.224 -3.585 11.867 1.00 92.12 96 GLU A C 1
ATOM 704 O O . GLU A 1 96 ? -2.322 -3.946 12.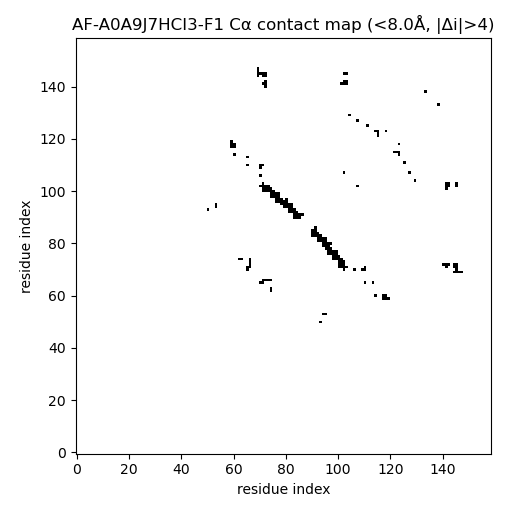636 1.00 92.12 96 GLU A O 1
ATOM 709 N N . VAL A 1 97 ? -3.113 -3.715 10.545 1.00 91.88 97 VAL A N 1
ATOM 710 C CA . VAL A 1 97 ? -1.897 -4.131 9.846 1.00 91.88 97 VAL A CA 1
ATOM 711 C C . VAL A 1 97 ? -1.548 -3.049 8.836 1.00 91.88 97 VAL A C 1
ATOM 713 O O . VAL A 1 97 ? -2.325 -2.781 7.921 1.00 91.88 97 VAL A O 1
ATOM 716 N N . LEU A 1 98 ? -0.355 -2.468 8.954 1.00 93.19 98 LEU A N 1
ATOM 717 C CA . LEU A 1 98 ? 0.116 -1.478 7.991 1.00 93.19 98 LEU A CA 1
ATOM 718 C C . LEU A 1 98 ? 0.715 -2.172 6.764 1.00 93.19 98 LEU A C 1
ATOM 720 O O . LEU A 1 98 ? 1.595 -3.034 6.867 1.00 93.19 98 LEU A O 1
ATOM 724 N N . MET A 1 99 ? 0.270 -1.747 5.583 1.00 93.69 99 MET A N 1
ATOM 725 C CA . MET A 1 99 ? 0.788 -2.206 4.299 1.00 93.69 99 MET A CA 1
ATOM 726 C C . MET A 1 99 ? 1.737 -1.188 3.678 1.00 93.69 99 MET A C 1
ATOM 728 O O . MET A 1 99 ? 1.336 -0.104 3.269 1.00 93.69 99 MET A O 1
ATOM 732 N N . MET A 1 100 ? 3.001 -1.576 3.516 1.00 96.25 100 MET A N 1
ATOM 733 C CA . MET A 1 100 ? 3.981 -0.779 2.781 1.00 96.25 100 MET A CA 1
ATOM 734 C C . MET A 1 100 ? 4.144 -1.316 1.362 1.00 96.25 100 MET A C 1
ATOM 736 O O . MET A 1 100 ? 4.890 -2.277 1.134 1.00 96.25 100 MET A O 1
ATOM 740 N N . ILE A 1 101 ? 3.489 -0.666 0.408 1.00 96.50 101 ILE A N 1
ATOM 741 C CA . ILE A 1 101 ? 3.485 -1.047 -1.006 1.00 96.50 101 ILE A CA 1
ATOM 742 C C . ILE A 1 101 ? 4.579 -0.276 -1.754 1.00 96.50 101 ILE A C 1
ATOM 744 O O . ILE A 1 101 ? 4.714 0.934 -1.581 1.00 96.50 101 ILE A O 1
ATOM 748 N N . LYS A 1 102 ? 5.371 -0.963 -2.588 1.00 97.25 102 LYS A N 1
ATOM 749 C CA . LYS A 1 102 ? 6.380 -0.331 -3.453 1.00 97.25 102 LYS A CA 1
ATOM 750 C C . LYS A 1 102 ? 5.933 -0.445 -4.900 1.00 97.25 102 LYS A C 1
ATOM 752 O O . LYS A 1 102 ? 5.773 -1.547 -5.423 1.00 97.25 102 LYS A O 1
ATOM 757 N N . THR A 1 103 ? 5.717 0.700 -5.532 1.00 96.94 103 THR A N 1
ATOM 758 C CA . THR A 1 103 ? 5.246 0.797 -6.912 1.00 96.94 103 THR A CA 1
ATOM 759 C C . THR A 1 103 ? 5.769 2.068 -7.581 1.00 96.94 103 THR A C 1
ATOM 761 O O . THR A 1 103 ? 6.440 2.884 -6.948 1.00 96.94 103 THR A O 1
ATOM 764 N N . GLN A 1 104 ? 5.478 2.226 -8.868 1.00 96.62 104 GLN A N 1
ATOM 765 C CA . GLN A 1 104 ? 5.742 3.449 -9.615 1.00 96.62 104 GLN A CA 1
ATOM 766 C C . GLN A 1 104 ? 4.707 4.525 -9.273 1.00 96.62 104 GLN A C 1
ATOM 768 O O . GLN A 1 104 ? 3.518 4.236 -9.147 1.00 96.62 104 GLN A O 1
ATOM 773 N N . SER A 1 105 ? 5.133 5.789 -9.212 1.00 96.19 105 SER A N 1
ATOM 774 C CA . SER A 1 105 ? 4.234 6.917 -8.927 1.00 96.19 105 SER A CA 1
ATOM 775 C C . SER A 1 105 ? 3.068 7.024 -9.919 1.00 96.19 105 SER A C 1
ATOM 777 O O . SER A 1 105 ? 1.976 7.434 -9.540 1.00 96.19 105 SER A O 1
ATOM 779 N N . SER A 1 106 ? 3.273 6.614 -11.175 1.00 96.12 106 SER A N 1
ATOM 780 C CA . SER A 1 106 ? 2.237 6.579 -12.218 1.00 96.12 106 SER A CA 1
ATOM 781 C C . SER A 1 106 ? 1.113 5.576 -11.941 1.00 96.12 106 SER A C 1
ATOM 783 O O . SER A 1 106 ? 0.008 5.756 -12.444 1.00 96.12 106 SER A O 1
ATOM 785 N N . LEU A 1 107 ? 1.372 4.538 -11.141 1.00 96.31 107 LEU A N 1
ATOM 786 C CA . LEU A 1 107 ? 0.408 3.484 -10.817 1.00 96.31 107 LEU A CA 1
ATOM 787 C C . LEU A 1 107 ? -0.388 3.768 -9.545 1.00 96.31 107 LEU A C 1
ATOM 789 O O . LEU A 1 107 ? -1.368 3.073 -9.291 1.00 96.31 107 LEU A O 1
ATOM 793 N N . VAL A 1 108 ? -0.016 4.790 -8.768 1.00 95.88 108 VAL A N 1
ATOM 794 C CA . VAL A 1 108 ? -0.707 5.144 -7.519 1.00 95.88 108 VAL A CA 1
ATOM 795 C C . VAL A 1 108 ? -2.216 5.336 -7.727 1.00 95.88 108 VAL A C 1
ATOM 797 O O . VAL A 1 108 ? -2.966 4.733 -6.967 1.00 95.88 108 VAL A O 1
ATOM 800 N N . PRO A 1 109 ? -2.713 6.055 -8.757 1.00 96.19 109 PRO A N 1
ATOM 801 C CA . PRO A 1 109 ? -4.158 6.193 -8.959 1.00 96.19 109 PRO A CA 1
ATOM 802 C C . PRO A 1 109 ? -4.872 4.854 -9.195 1.00 96.19 109 PRO A C 1
ATOM 804 O O . PRO A 1 109 ? -5.915 4.597 -8.600 1.00 96.19 109 PRO A O 1
ATOM 807 N N . ALA A 1 110 ? -4.291 3.979 -10.023 1.00 95.44 110 ALA A N 1
ATOM 808 C CA . ALA A 1 110 ? -4.858 2.664 -10.323 1.00 95.44 110 ALA A CA 1
ATOM 809 C C . ALA A 1 110 ? -4.806 1.724 -9.107 1.00 95.44 110 ALA A C 1
ATOM 811 O O . ALA A 1 110 ? -5.749 0.974 -8.857 1.00 95.44 110 ALA A O 1
ATOM 812 N N . LEU A 1 111 ? -3.721 1.791 -8.331 1.00 94.81 111 LEU A N 1
ATOM 813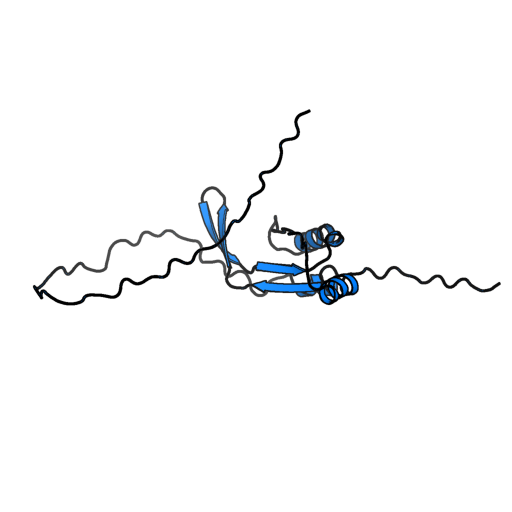 C CA . LEU A 1 111 ? -3.572 1.069 -7.073 1.00 94.81 111 LEU A CA 1
ATOM 814 C C . LEU A 1 111 ? -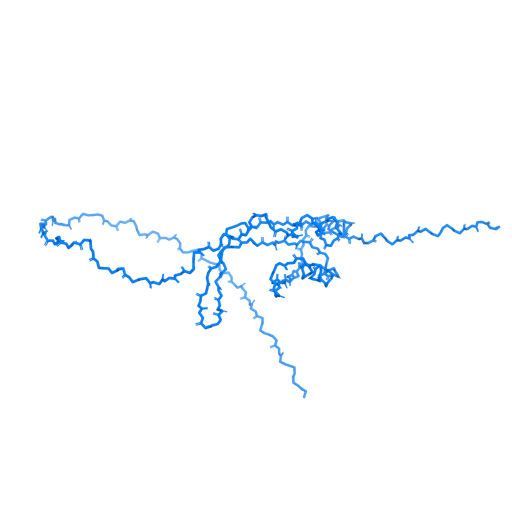4.622 1.520 -6.051 1.00 94.81 111 LEU A C 1
ATOM 816 O O . LEU A 1 111 ? -5.286 0.670 -5.466 1.00 94.81 111 LEU A O 1
ATOM 820 N N . THR A 1 112 ? -4.802 2.829 -5.862 1.00 94.75 112 THR A N 1
ATOM 821 C CA . THR A 1 112 ? -5.801 3.384 -4.939 1.00 94.75 112 THR A CA 1
ATOM 822 C C . THR A 1 112 ? -7.208 2.948 -5.324 1.00 94.75 112 THR A C 1
ATOM 824 O O . THR A 1 112 ? -7.969 2.525 -4.459 1.00 94.75 112 THR A O 1
ATOM 827 N N . GLU A 1 113 ? -7.552 2.996 -6.611 1.00 94.50 113 GLU A N 1
ATOM 828 C CA . GLU A 1 113 ? -8.870 2.561 -7.075 1.00 94.50 113 GLU A CA 1
ATOM 829 C C . GLU A 1 113 ? -9.087 1.062 -6.852 1.00 94.50 113 GLU A C 1
ATOM 831 O O . GLU A 1 113 ? -10.133 0.648 -6.352 1.00 94.50 113 GLU A O 1
ATOM 836 N N . PHE A 1 114 ? -8.067 0.244 -7.133 1.00 93.19 114 PHE A N 1
ATOM 837 C CA . PHE A 1 114 ? -8.132 -1.179 -6.836 1.00 93.19 114 PHE A CA 1
ATOM 838 C C . PHE A 1 114 ? -8.347 -1.428 -5.342 1.00 93.19 114 PHE A C 1
ATOM 840 O O . PHE A 1 114 ? -9.268 -2.163 -4.997 1.00 93.19 114 PHE A O 1
ATOM 847 N N . VAL A 1 115 ? -7.560 -0.793 -4.465 1.00 92.38 115 VAL A N 1
ATOM 848 C CA . VAL A 1 115 ? -7.711 -0.930 -3.009 1.00 92.38 115 VAL A CA 1
ATOM 849 C C . VAL A 1 115 ? -9.130 -0.554 -2.592 1.00 92.38 115 VAL A C 1
ATOM 851 O O . VAL A 1 115 ? -9.793 -1.362 -1.956 1.00 92.38 115 VAL A O 1
ATOM 854 N N . ARG A 1 116 ? -9.656 0.595 -3.028 1.00 91.81 116 ARG A N 1
ATOM 855 C CA . ARG A 1 116 ? -11.030 1.023 -2.711 1.00 91.81 116 ARG A CA 1
ATOM 856 C C . ARG A 1 116 ? -12.098 0.020 -3.145 1.00 91.81 116 ARG A C 1
ATOM 858 O O . ARG A 1 116 ? -13.090 -0.131 -2.447 1.00 91.81 116 ARG A O 1
ATOM 865 N N . SER A 1 117 ? -11.898 -0.671 -4.267 1.00 91.12 117 SER A N 1
ATOM 866 C CA . SER A 1 117 ? -12.868 -1.651 -4.775 1.00 91.12 117 SER A CA 1
ATOM 867 C C . SER A 1 117 ? -12.965 -2.936 -3.942 1.00 91.12 117 SER A C 1
ATOM 869 O O . SER A 1 117 ? -13.962 -3.649 -4.037 1.00 91.12 117 SER A O 1
ATOM 871 N N . VAL A 1 118 ? -11.938 -3.246 -3.144 1.00 89.38 118 VAL A N 1
ATOM 872 C CA . VAL A 1 118 ? -11.837 -4.502 -2.377 1.00 89.38 118 VAL A CA 1
ATOM 873 C C . VAL A 1 118 ? -11.699 -4.291 -0.868 1.00 89.38 118 VAL A C 1
ATOM 875 O O . VAL A 1 118 ? -11.781 -5.260 -0.115 1.00 89.38 118 VAL A O 1
ATOM 878 N N . HIS A 1 119 ? -11.443 -3.060 -0.421 1.00 88.12 119 HIS A N 1
ATOM 879 C CA . HIS A 1 119 ? -11.241 -2.739 0.985 1.00 88.12 119 HIS A CA 1
ATOM 880 C C . HIS A 1 119 ? -12.584 -2.736 1.735 1.00 88.12 119 HIS A C 1
ATOM 882 O O . HIS A 1 119 ? -13.564 -2.203 1.217 1.00 88.12 119 HIS A O 1
ATOM 888 N N . PRO A 1 120 ? -12.656 -3.299 2.955 1.00 87.06 120 PRO A N 1
ATOM 889 C CA . PRO A 1 120 ? -13.911 -3.386 3.708 1.00 87.06 120 PRO A CA 1
ATOM 890 C C . PRO A 1 120 ? -14.425 -2.028 4.203 1.00 87.06 120 PRO A C 1
ATOM 892 O O . PRO A 1 120 ? -15.617 -1.875 4.459 1.00 87.06 120 PRO A O 1
ATOM 895 N N . TYR A 1 121 ? -13.535 -1.049 4.374 1.00 84.81 121 TYR A N 1
ATOM 896 C CA . TYR A 1 121 ? -13.911 0.289 4.831 1.00 84.81 121 TYR A CA 1
ATOM 897 C C . TYR A 1 121 ? -14.431 1.149 3.683 1.00 84.81 121 TYR A C 1
ATOM 899 O O . TYR A 1 121 ? -13.873 1.138 2.589 1.00 84.81 121 TYR A O 1
ATOM 907 N N . GLU A 1 122 ? -15.439 1.970 3.982 1.00 84.56 122 GLU A N 1
ATOM 908 C CA . GLU A 1 122 ? -15.995 2.964 3.054 1.00 84.56 122 GLU A CA 1
ATOM 909 C C . GLU A 1 122 ? -14.923 3.947 2.554 1.00 84.56 122 GLU A C 1
ATOM 911 O O . GLU A 1 122 ? -14.896 4.316 1.378 1.00 84.56 122 GLU A O 1
ATOM 916 N N . VAL A 1 123 ? -14.003 4.334 3.443 1.00 89.88 123 VAL A N 1
ATOM 917 C CA . VAL A 1 123 ? -12.869 5.208 3.139 1.00 89.88 123 VAL A CA 1
ATOM 918 C C . VAL A 1 123 ? -11.581 4.484 3.513 1.00 89.88 123 VAL A C 1
ATOM 920 O O . VAL A 1 123 ? -11.205 4.424 4.678 1.00 89.88 123 VAL A O 1
ATOM 923 N N . ALA A 1 124 ? -10.914 3.904 2.515 1.00 91.62 124 ALA A N 1
ATOM 924 C CA . ALA A 1 124 ? -9.619 3.257 2.698 1.00 91.62 124 ALA A CA 1
ATOM 925 C C . ALA A 1 124 ? -8.498 4.301 2.824 1.00 91.62 124 ALA A C 1
ATOM 927 O O . ALA A 1 124 ? -8.389 5.204 1.988 1.00 91.62 124 ALA A O 1
ATOM 928 N N . GLU A 1 125 ? -7.635 4.150 3.828 1.00 93.19 125 GLU A N 1
ATOM 929 C CA . GLU A 1 125 ? -6.422 4.955 3.946 1.00 93.19 125 GLU A CA 1
ATOM 930 C C . GLU A 1 125 ? -5.392 4.511 2.896 1.00 93.19 125 GLU A C 1
ATOM 932 O O . GLU A 1 125 ? -4.898 3.383 2.917 1.00 93.19 125 GLU A O 1
ATOM 937 N N . VAL A 1 126 ? -5.055 5.407 1.964 1.00 95.06 126 VAL A N 1
ATOM 938 C CA . VAL A 1 126 ? -3.980 5.196 0.986 1.00 95.06 126 VAL A CA 1
ATOM 939 C C . VAL A 1 126 ? -3.168 6.477 0.859 1.00 95.06 126 VAL A C 1
ATOM 941 O O . VAL A 1 126 ? -3.636 7.476 0.312 1.00 95.06 126 VAL A O 1
ATOM 944 N N . ILE A 1 127 ? -1.931 6.442 1.349 1.00 96.00 127 ILE A N 1
ATOM 945 C CA . ILE A 1 127 ? -1.006 7.577 1.329 1.00 96.00 127 ILE A CA 1
ATOM 946 C C . ILE A 1 127 ? 0.260 7.166 0.575 1.00 96.00 127 ILE A C 1
ATOM 948 O O . ILE A 1 127 ? 0.835 6.108 0.830 1.00 96.00 127 ILE A O 1
ATOM 952 N N . ALA A 1 128 ? 0.703 8.007 -0.362 1.00 96.56 128 ALA A N 1
ATOM 953 C CA . ALA A 1 128 ? 1.912 7.782 -1.147 1.00 96.56 128 ALA A CA 1
ATOM 954 C C . ALA A 1 128 ? 3.018 8.761 -0.738 1.00 96.56 128 ALA A C 1
ATOM 956 O O . ALA A 1 128 ? 2.813 9.974 -0.717 1.00 96.56 128 ALA A O 1
ATOM 957 N N . LEU A 1 129 ? 4.206 8.225 -0.457 1.00 97.19 129 LEU A N 1
ATOM 958 C CA . LEU A 1 129 ? 5.409 8.995 -0.145 1.00 97.19 129 LEU A CA 1
ATOM 959 C C . LEU A 1 129 ? 6.417 8.832 -1.295 1.00 97.19 129 LEU A C 1
ATOM 961 O O . LEU A 1 129 ? 6.696 7.693 -1.685 1.00 97.19 129 LEU A O 1
ATOM 965 N N . PRO A 1 130 ? 6.962 9.923 -1.865 1.00 96.00 130 PRO A N 1
ATOM 966 C CA . PRO A 1 130 ? 7.928 9.823 -2.951 1.00 96.00 130 PRO A CA 1
ATOM 967 C C . PRO A 1 130 ? 9.263 9.254 -2.452 1.00 96.00 130 PRO A C 1
ATOM 969 O O . PRO A 1 130 ? 9.771 9.640 -1.402 1.00 96.00 130 PRO A O 1
ATOM 972 N N . VAL A 1 131 ? 9.858 8.359 -3.242 1.00 95.62 131 VAL A N 1
ATOM 973 C CA . VAL A 1 131 ? 11.223 7.866 -3.022 1.00 95.62 131 VAL A CA 1
ATOM 974 C C . VAL A 1 131 ? 12.177 8.710 -3.864 1.00 95.62 131 VAL A C 1
ATOM 976 O O . VAL A 1 131 ? 12.211 8.568 -5.084 1.00 95.62 131 VAL A O 1
ATOM 979 N N . GLU A 1 132 ? 12.946 9.593 -3.224 1.00 95.25 132 GLU A N 1
ATOM 980 C CA . GLU A 1 132 ? 13.884 10.490 -3.921 1.00 95.25 132 GLU A CA 1
ATOM 981 C C . GLU A 1 132 ? 15.146 9.768 -4.413 1.00 95.25 132 GLU A C 1
ATOM 983 O O . GLU A 1 132 ? 15.694 10.100 -5.463 1.00 95.25 132 GLU A O 1
ATOM 988 N N . GLN A 1 133 ? 15.620 8.778 -3.652 1.00 94.69 133 GLN A N 1
ATOM 989 C CA . GLN A 1 133 ? 16.857 8.044 -3.918 1.00 94.69 133 GLN A CA 1
ATOM 990 C C . GLN A 1 133 ? 16.703 6.570 -3.538 1.00 94.69 133 GLN A C 1
ATOM 992 O O . GLN A 1 133 ? 15.915 6.211 -2.665 1.00 94.69 133 GLN A O 1
ATOM 997 N N . GLY A 1 134 ? 17.483 5.701 -4.178 1.00 95.62 134 GLY A N 1
ATOM 998 C CA . GLY A 1 134 ? 17.481 4.271 -3.892 1.00 95.62 134 GLY A CA 1
ATOM 999 C C . GLY A 1 134 ? 18.508 3.516 -4.726 1.00 95.62 134 GLY A C 1
ATOM 1000 O O . GLY A 1 134 ? 19.162 4.084 -5.599 1.00 95.62 134 GLY A O 1
ATOM 1001 N N . ASN A 1 135 ? 18.645 2.218 -4.462 1.00 98.00 135 ASN A N 1
ATOM 1002 C CA . ASN A 1 135 ? 19.570 1.355 -5.190 1.00 98.00 135 ASN A CA 1
ATOM 1003 C C . ASN A 1 135 ? 19.124 1.206 -6.667 1.00 98.00 135 ASN A C 1
ATOM 1005 O O . ASN A 1 135 ? 18.044 0.652 -6.895 1.00 98.00 135 ASN A O 1
ATOM 1009 N N . PRO A 1 136 ? 19.906 1.648 -7.677 1.00 97.62 136 PRO A N 1
ATOM 1010 C CA . PRO A 1 136 ? 19.443 1.679 -9.068 1.00 97.62 136 PRO A CA 1
ATOM 1011 C C . PRO A 1 136 ? 18.956 0.330 -9.628 1.00 97.62 136 PRO A C 1
ATOM 1013 O O . PRO A 1 136 ? 17.885 0.315 -10.234 1.00 97.62 136 PRO A O 1
ATOM 1016 N N . PRO A 1 137 ? 19.631 -0.814 -9.382 1.00 98.06 137 PRO A N 1
ATOM 1017 C CA . PRO A 1 137 ? 19.122 -2.128 -9.776 1.00 98.06 137 PRO A CA 1
ATOM 1018 C C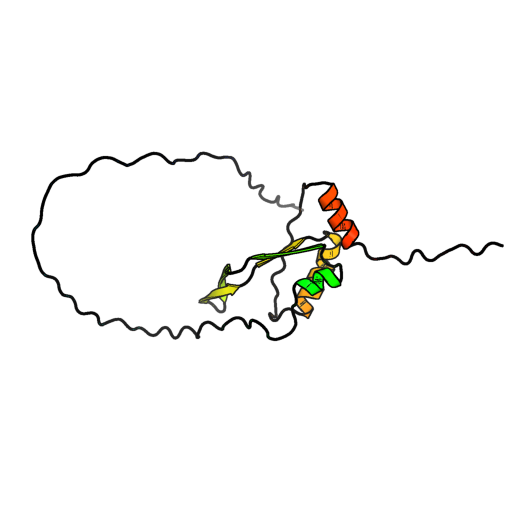 . PRO A 1 137 ? 17.764 -2.473 -9.152 1.00 98.06 137 PRO A C 1
ATOM 1020 O O . PRO A 1 137 ? 16.911 -3.053 -9.816 1.00 98.06 137 PRO A O 1
ATOM 1023 N N . TYR A 1 138 ? 17.527 -2.081 -7.896 1.00 97.56 138 TYR A N 1
ATOM 1024 C CA . TYR A 1 138 ? 16.247 -2.318 -7.226 1.00 97.56 138 TYR A CA 1
ATOM 1025 C C . TYR A 1 138 ? 15.131 -1.467 -7.837 1.00 97.56 138 TYR A C 1
ATOM 1027 O O . TYR A 1 138 ? 14.058 -1.976 -8.145 1.00 97.56 138 TYR A O 1
ATOM 1035 N N . LEU A 1 139 ? 15.394 -0.179 -8.072 1.00 97.12 139 LEU A N 1
ATOM 1036 C CA . LEU A 1 139 ? 14.427 0.714 -8.713 1.00 97.12 139 LEU A CA 1
ATOM 1037 C C . LEU A 1 139 ? 14.118 0.280 -10.153 1.00 97.12 139 LEU A C 1
ATOM 1039 O O . LEU A 1 139 ? 12.981 0.413 -10.599 1.00 97.12 139 LEU A O 1
ATOM 1043 N N . HIS A 1 140 ? 15.110 -0.258 -10.869 1.00 96.62 140 HIS A N 1
ATOM 1044 C CA . HIS A 1 140 ? 14.906 -0.849 -12.188 1.00 96.62 140 HIS A CA 1
ATOM 1045 C C . HIS A 1 140 ? 13.990 -2.075 -12.119 1.00 96.62 140 HIS A C 1
ATOM 1047 O O . HIS A 1 140 ? 13.006 -2.128 -12.853 1.00 96.62 140 HIS A O 1
ATOM 1053 N N . TRP A 1 141 ? 14.250 -2.999 -11.189 1.00 97.75 141 TRP A N 1
ATOM 1054 C CA . TRP A 1 141 ? 13.392 -4.163 -10.967 1.00 97.75 141 TRP A CA 1
ATOM 1055 C C . TRP A 1 141 ? 11.944 -3.762 -10.653 1.00 97.75 141 TRP A C 1
ATOM 1057 O O . TRP A 1 141 ? 11.027 -4.311 -11.259 1.00 97.75 141 TRP A O 1
ATOM 1067 N N . VAL A 1 142 ? 11.731 -2.761 -9.786 1.00 97.19 142 VAL A N 1
ATOM 1068 C CA . VAL A 1 142 ? 10.384 -2.251 -9.465 1.00 97.19 142 VAL A CA 1
ATOM 1069 C C . VAL A 1 142 ? 9.648 -1.803 -10.725 1.00 97.19 142 VAL A C 1
ATOM 1071 O O . VAL A 1 142 ? 8.482 -2.156 -10.894 1.00 97.19 142 VAL A O 1
ATOM 1074 N N . ARG A 1 143 ? 10.309 -1.055 -11.620 1.00 96.00 143 ARG A N 1
ATOM 1075 C CA . ARG A 1 143 ? 9.698 -0.639 -12.892 1.00 96.00 143 ARG A CA 1
ATOM 1076 C C . ARG A 1 143 ? 9.390 -1.842 -13.773 1.00 96.00 143 ARG A C 1
ATOM 1078 O O . ARG A 1 143 ? 8.243 -2.011 -14.158 1.00 96.00 143 ARG A O 1
ATOM 1085 N N . GLN A 1 144 ? 10.367 -2.718 -13.990 1.00 96.81 144 GLN A N 1
ATOM 1086 C CA . GLN A 1 144 ? 10.239 -3.872 -14.880 1.00 96.81 144 GLN A CA 1
ATOM 1087 C C . GLN A 1 144 ? 9.055 -4.783 -14.515 1.00 96.81 144 GLN A C 1
ATOM 1089 O O . GLN A 1 144 ? 8.309 -5.217 -15.388 1.00 96.81 144 GLN A O 1
ATOM 1094 N N . VAL A 1 145 ? 8.852 -5.081 -13.227 1.00 96.62 145 VAL A N 1
ATOM 1095 C CA . VAL A 1 145 ? 7.756 -5.974 -12.801 1.00 96.62 145 VAL A CA 1
ATOM 1096 C C . VAL A 1 145 ? 6.385 -5.291 -12.769 1.00 96.62 145 VAL A C 1
ATOM 1098 O O . VAL A 1 145 ? 5.370 -5.974 -12.653 1.00 96.62 145 VAL A O 1
ATOM 1101 N N . THR A 1 146 ? 6.347 -3.961 -12.889 1.00 95.56 146 THR A N 1
ATOM 1102 C CA . THR A 1 146 ? 5.116 -3.155 -12.909 1.00 95.56 146 THR A CA 1
ATOM 1103 C C . THR A 1 146 ? 4.858 -2.474 -14.257 1.00 95.56 146 THR A C 1
ATOM 1105 O O . THR A 1 146 ? 3.922 -1.691 -14.394 1.00 95.56 146 THR A O 1
ATOM 1108 N N . GLU A 1 147 ? 5.660 -2.774 -15.279 1.00 89.75 147 GLU A N 1
ATOM 1109 C CA . GLU A 1 147 ? 5.402 -2.345 -16.649 1.00 89.75 147 GLU A CA 1
ATOM 1110 C C . GLU A 1 147 ? 4.173 -3.076 -17.210 1.00 89.75 147 GLU A C 1
ATOM 1112 O O . GLU A 1 147 ? 4.040 -4.308 -17.128 1.00 89.75 147 GLU A O 1
ATOM 1117 N N . SER A 1 148 ? 3.258 -2.302 -17.797 1.00 72.94 148 SER A N 1
ATOM 1118 C CA . SER A 1 148 ? 2.201 -2.849 -18.635 1.00 72.94 148 SER A CA 1
ATOM 1119 C C . SER A 1 148 ? 2.840 -3.411 -19.901 1.00 72.94 148 SER A C 1
ATOM 1121 O O . SER A 1 148 ? 3.616 -2.732 -20.571 1.00 72.94 148 SER A O 1
ATOM 1123 N N . VAL A 1 149 ? 2.520 -4.662 -20.238 1.00 57.22 149 VAL A N 1
ATOM 1124 C CA . VAL A 1 149 ? 2.894 -5.224 -21.538 1.00 57.22 149 VAL A CA 1
ATOM 1125 C C . VAL A 1 149 ? 2.091 -4.456 -22.582 1.00 57.22 149 VAL A C 1
ATOM 1127 O O . VAL A 1 149 ? 0.901 -4.699 -22.756 1.00 57.22 149 VAL A O 1
ATOM 1130 N N . SER A 1 150 ? 2.706 -3.467 -23.222 1.00 51.09 150 SER A N 1
ATOM 1131 C CA . SER A 1 150 ? 2.182 -2.931 -24.467 1.00 51.09 150 SER A CA 1
ATOM 1132 C C . SER A 1 150 ? 2.384 -4.006 -25.532 1.00 51.09 150 SER A C 1
ATOM 1134 O O . SER A 1 150 ? 3.503 -4.484 -25.728 1.00 51.09 150 SER A O 1
ATOM 1136 N N . ASP A 1 151 ? 1.301 -4.422 -26.192 1.00 50.28 151 ASP A N 1
ATOM 1137 C CA . ASP A 1 151 ? 1.353 -5.308 -27.356 1.00 50.28 151 ASP A CA 1
ATOM 1138 C C . ASP A 1 151 ? 2.234 -4.666 -28.439 1.00 50.28 151 ASP A C 1
ATOM 1140 O O . ASP A 1 151 ? 1.781 -3.888 -29.275 1.00 50.28 151 ASP A O 1
ATOM 1144 N N . SER A 1 152 ? 3.525 -4.989 -28.438 1.00 47.56 152 SER A N 1
ATOM 1145 C CA . SER A 1 152 ? 4.448 -4.691 -29.535 1.00 47.56 152 SER A CA 1
ATOM 1146 C C . SER A 1 152 ? 4.436 -5.852 -30.530 1.00 47.56 152 SER A C 1
ATOM 1148 O O . SER A 1 152 ? 5.453 -6.449 -30.864 1.00 47.56 152 SER A O 1
ATOM 1150 N N . GLY A 1 153 ? 3.234 -6.180 -31.005 1.00 49.56 153 GLY A N 1
ATOM 1151 C CA . GLY A 1 153 ? 2.981 -7.107 -32.101 1.00 49.56 153 GLY A CA 1
ATOM 1152 C C . GLY A 1 153 ? 2.615 -6.347 -33.373 1.00 49.56 153 GLY A C 1
ATOM 1153 O O . GLY A 1 153 ? 1.475 -6.386 -33.818 1.00 49.56 153 GLY A O 1
ATOM 1154 N N . THR A 1 154 ? 3.558 -5.626 -33.974 1.00 45.44 154 THR A N 1
ATOM 1155 C CA . THR A 1 154 ? 3.437 -5.214 -35.382 1.00 45.44 154 THR A CA 1
ATOM 1156 C C . THR A 1 154 ? 4.737 -5.555 -36.084 1.00 45.44 154 THR A C 1
ATOM 1158 O O . THR A 1 154 ? 5.660 -4.752 -36.180 1.00 45.44 154 THR A O 1
ATOM 1161 N N . THR A 1 155 ? 4.820 -6.797 -36.550 1.00 51.91 155 THR A N 1
ATOM 1162 C CA . THR A 1 155 ? 5.760 -7.180 -37.600 1.00 51.91 155 THR A CA 1
ATOM 1163 C C . THR A 1 155 ? 5.264 -6.531 -38.896 1.00 51.91 155 THR A C 1
ATOM 1165 O O . THR A 1 155 ? 4.119 -6.787 -39.277 1.00 51.91 155 THR A O 1
ATOM 1168 N N . PRO A 1 156 ? 6.046 -5.692 -39.596 1.00 52.41 156 PRO A N 1
ATOM 1169 C CA . PRO A 1 156 ? 5.674 -5.283 -40.940 1.00 52.41 156 PRO A CA 1
ATOM 1170 C C . PRO A 1 156 ? 5.759 -6.526 -41.826 1.00 52.41 156 PRO A C 1
ATOM 1172 O O . PRO A 1 156 ? 6.832 -7.106 -41.991 1.00 52.41 156 PRO A O 1
ATOM 1175 N N . SER A 1 157 ? 4.615 -6.956 -42.357 1.00 50.41 157 SER A N 1
ATOM 1176 C CA . SER A 1 157 ? 4.561 -7.925 -43.447 1.00 50.41 157 SER A CA 1
ATOM 1177 C C . SER A 1 157 ? 5.384 -7.377 -44.608 1.00 50.41 157 SER A C 1
ATOM 1179 O O . SER A 1 157 ? 5.080 -6.309 -45.137 1.00 50.41 157 SER A O 1
ATOM 1181 N N . SER A 1 158 ? 6.429 -8.109 -44.975 1.00 53.34 158 SER A N 1
ATOM 1182 C CA . SER A 1 158 ? 7.217 -7.909 -46.186 1.00 53.34 158 SER A CA 1
ATOM 1183 C C . SER A 1 158 ? 6.310 -7.848 -47.417 1.00 53.34 158 SER A C 1
ATOM 1185 O O . SER A 1 158 ? 5.478 -8.742 -47.602 1.00 53.34 158 SER A O 1
ATOM 1187 N N . ALA A 1 159 ? 6.504 -6.819 -48.238 1.00 54.75 159 ALA A N 1
ATOM 1188 C CA . ALA A 1 159 ?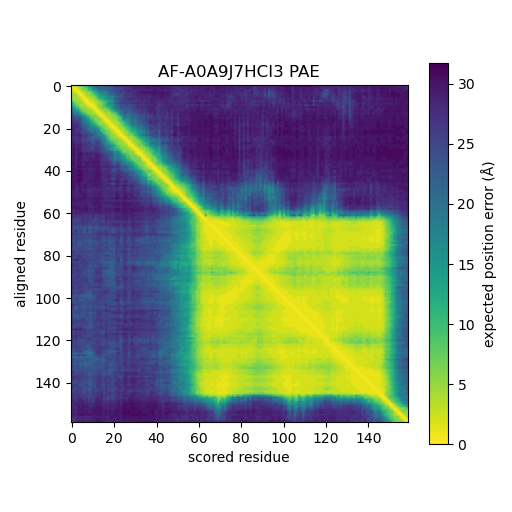 6.084 -6.760 -49.634 1.00 54.75 159 ALA A CA 1
ATOM 1189 C C . ALA A 1 159 ? 7.335 -6.812 -50.517 1.00 54.75 159 ALA A C 1
ATOM 1191 O O . ALA A 1 159 ? 8.363 -6.236 -50.085 1.00 54.75 159 ALA A O 1
#

Foldseek 3Di:
DDDDDDDDDDDDDDDDDDDDDDDDDDDDDDDDDDDDDDPDDDPDDPPPPDQPPPDPDDFFDDLCVCLVLLLFVDKDKAFFDWDWDDDPNDTDTHGDIDIDTHADPVSLVVSLVNCCVGPPDVDDDDDDDDDPDDDVVVVVSRCVSNDDPDPPPDDPDDD

Solvent-accessible surface area (backbone atoms only — not comparable to full-atom values): 11353 Å² total; per-residue (Å²): 142,82,86,83,80,79,87,84,83,82,86,72,85,89,78,90,86,86,76,86,91,87,83,82,88,86,88,86,83,92,79,83,86,87,83,90,74,79,96,68,89,83,88,74,84,72,81,65,74,74,81,75,72,68,69,82,85,72,80,77,73,52,83,61,53,43,39,76,69,28,47,19,52,47,71,45,80,44,73,85,35,78,49,73,47,78,54,95,92,37,83,46,77,46,78,42,66,50,74,52,71,43,60,58,81,87,36,46,68,60,39,51,51,53,46,55,76,39,45,92,50,97,75,64,92,80,84,90,79,88,79,91,77,77,61,64,73,58,57,48,50,37,47,64,59,38,57,78,85,70,87,84,80,75,80,80,77,86,128

Secondary structure (DSSP, 8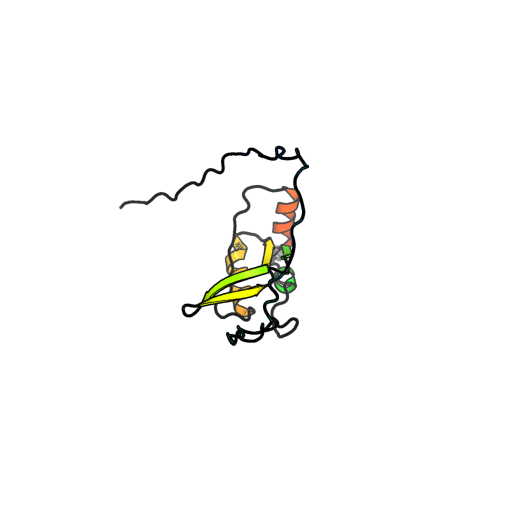-state):
---PPPPP------------------------------S--------PPP-----SS-SS--HHHHHHTTS-SEEEEEEEEEEEEEETTEEEEEEEEEEEEE--GGGHHHHHHHHHHH-SSSS------------HHHHHHHHHHH-------------

Nearest PDB structures (foldseek):
  4zk7-assembly1_Q  TM=9.730E-01  e=7.053E-09  Thermus thermophilus HB8
  4zk7-assembly1_M  TM=9.778E-01  e=1.169E-08  Thermus thermophilus HB8
  3gsd-assembly1_A  TM=9.716E-01  e=2.269E-07  Yersinia pestis CO92
  4iyq-assembly1_C  TM=9.530E-01  e=3.110E-07  Ehrlichia chaffeensis str. Arkansas
  8uf0-assembly1_A  TM=9.090E-01  e=4.405E-06  synthetic construct

p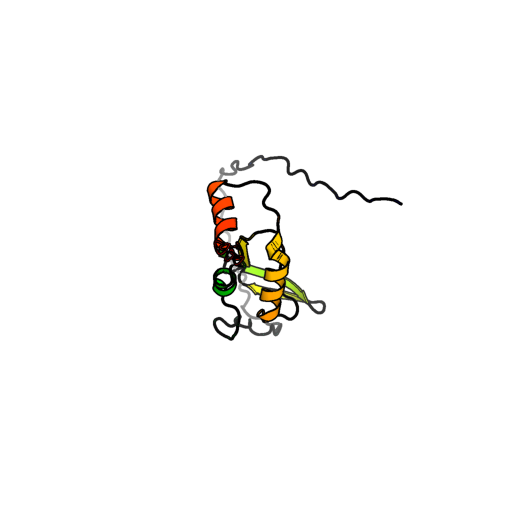LDDT: mean 71.33, std 25.15, range [31.95, 98.06]

Organism: Cricetulus griseus (NCBI:txid10029)

Mean predicted aligned error: 17.52 Å